Protein AF-A0A8H5NS42-F1 (afdb_monomer_lite)

Secondary structure (DSSP, 8-state):
-HHHHHHHHHHTS----HHHHHHHHTTS---S--SSHHHHHHHHHHHHH-HHHHHHHHHHHHHHHHH---HHHHHHHHHHHHHHT-HHHHHHTTPPP-HHHHHHHHHHS-GGGHHHHHH--

InterPro domains:
  IPR059552 YKP1, C-terminal domain [PF28449] (58-108)

Radius of gyration: 15.99 Å; chains: 1; bounding box: 32×29×51 Å

Structure (mmCIF, N/CA/C/O backbone):
data_AF-A0A8H5NS42-F1
#
_entry.id   AF-A0A8H5NS42-F1
#
loop_
_atom_site.group_PDB
_atom_site.id
_atom_site.type_symbol
_atom_site.label_atom_id
_atom_site.label_alt_id
_atom_site.label_comp_id
_atom_site.label_asym_id
_atom_site.label_entity_id
_atom_site.label_seq_id
_atom_site.pdbx_PDB_ins_code
_atom_site.Cartn_x
_atom_site.Cartn_y
_atom_site.Cartn_z
_atom_site.occupancy
_atom_site.B_iso_or_equiv
_atom_site.auth_seq_id
_atom_site.auth_comp_id
_atom_site.auth_asym_id
_atom_site.auth_atom_id
_atom_site.pdbx_PDB_model_num
ATOM 1 N N . MET A 1 1 ? -17.323 15.911 32.841 1.00 69.88 1 MET A N 1
ATOM 2 C CA . MET A 1 1 ? -17.708 15.737 31.426 1.00 69.88 1 MET A CA 1
ATOM 3 C C . MET A 1 1 ? -16.470 15.783 30.533 1.00 69.88 1 MET A C 1
ATOM 5 O O . MET A 1 1 ? -16.062 14.722 30.092 1.00 69.88 1 MET A O 1
ATOM 9 N N . LEU A 1 2 ? -15.750 16.912 30.467 1.00 83.69 2 LEU A N 1
ATOM 10 C CA . LEU A 1 2 ? -14.504 17.070 29.686 1.00 83.69 2 LEU A CA 1
ATOM 11 C C . LEU A 1 2 ? -13.415 16.004 29.927 1.00 83.69 2 LEU A C 1
ATOM 13 O O . LEU A 1 2 ? -12.835 15.492 28.982 1.00 83.69 2 LEU A O 1
ATOM 17 N N . VAL A 1 3 ? -13.138 15.618 31.179 1.00 87.50 3 VAL A N 1
ATOM 18 C CA . VAL A 1 3 ? -12.113 14.589 31.473 1.00 87.50 3 VAL A CA 1
ATOM 19 C C . VAL A 1 3 ? -12.500 13.213 30.919 1.00 87.50 3 VAL A C 1
ATOM 21 O O . VAL A 1 3 ? -11.627 12.451 30.516 1.00 87.50 3 VAL A O 1
ATOM 24 N N . GLN A 1 4 ? -13.794 12.887 30.896 1.00 83.75 4 GLN A N 1
ATOM 25 C CA . GLN A 1 4 ? -14.265 11.603 30.381 1.00 83.75 4 GLN A CA 1
ATOM 26 C C . GLN A 1 4 ? -14.224 11.587 28.852 1.00 83.75 4 GLN A C 1
ATOM 28 O O . GLN A 1 4 ? -13.732 10.625 28.276 1.00 83.75 4 GLN A O 1
ATOM 33 N N . GLU A 1 5 ? -14.638 12.682 28.212 1.00 87.19 5 GLU A N 1
ATOM 34 C CA . GLU A 1 5 ? -14.521 12.868 26.761 1.00 87.19 5 GLU A CA 1
ATOM 35 C C . GLU A 1 5 ? -13.059 12.805 26.302 1.00 87.19 5 GLU A C 1
ATOM 37 O O . GLU A 1 5 ? -12.749 12.109 25.340 1.00 87.19 5 GLU A O 1
ATOM 42 N N . LEU A 1 6 ? -12.138 13.442 27.034 1.00 84.75 6 LEU A N 1
ATOM 43 C CA . LEU A 1 6 ? -10.701 13.372 26.752 1.00 84.75 6 LEU A CA 1
ATOM 44 C C . LEU A 1 6 ? -10.131 11.957 26.917 1.00 84.75 6 LEU A C 1
ATOM 46 O O . LEU A 1 6 ? -9.258 11.563 26.146 1.00 84.75 6 LEU A O 1
ATOM 50 N N . LYS A 1 7 ? -10.612 11.176 27.893 1.00 82.38 7 LYS A N 1
ATOM 51 C CA . LYS A 1 7 ? -10.207 9.769 28.047 1.00 82.38 7 LYS A CA 1
ATOM 52 C C . LYS A 1 7 ? -10.701 8.914 26.888 1.00 82.38 7 LYS A C 1
ATOM 54 O O . LYS A 1 7 ? -9.902 8.164 26.342 1.00 82.38 7 LYS A O 1
ATOM 59 N N . THR A 1 8 ? -11.957 9.084 26.481 1.00 83.19 8 THR A N 1
ATOM 60 C CA . THR A 1 8 ? -12.534 8.382 25.328 1.00 83.19 8 THR A CA 1
ATOM 61 C C . THR A 1 8 ? -11.823 8.757 24.027 1.00 83.19 8 THR A C 1
ATOM 63 O O . THR A 1 8 ? -11.495 7.876 23.242 1.00 83.19 8 THR A O 1
ATOM 66 N N . LEU A 1 9 ? -11.502 10.039 23.825 1.00 80.62 9 LEU A N 1
ATOM 67 C CA . LEU A 1 9 ? -10.696 10.498 22.688 1.00 80.62 9 LEU A CA 1
ATOM 68 C C . LEU A 1 9 ? -9.302 9.869 22.690 1.00 80.62 9 LEU A C 1
ATOM 70 O O . LEU A 1 9 ? -8.872 9.353 21.668 1.00 80.62 9 LEU A O 1
ATOM 74 N N . ARG A 1 10 ? -8.616 9.871 23.838 1.00 78.69 10 ARG A N 1
ATOM 75 C CA . ARG A 1 10 ? -7.295 9.246 23.995 1.00 78.69 10 ARG A CA 1
ATOM 76 C C . ARG A 1 10 ? -7.335 7.741 23.730 1.00 78.69 10 ARG A C 1
ATOM 78 O O . ARG A 1 10 ? -6.426 7.224 23.101 1.00 78.69 10 ARG A O 1
ATOM 85 N N . GLU A 1 11 ? -8.353 7.048 24.225 1.00 75.00 11 GLU A N 1
ATOM 86 C CA . GLU A 1 11 ? -8.535 5.604 24.021 1.00 75.00 11 GLU A CA 1
ATOM 87 C C . GLU A 1 11 ? -8.896 5.263 22.568 1.00 75.00 11 GLU A C 1
ATOM 89 O O . GLU A 1 11 ? -8.600 4.164 22.113 1.00 75.00 11 GLU A O 1
ATOM 94 N N . GLY A 1 12 ? -9.467 6.215 21.823 1.00 69.00 12 GLY A N 1
ATOM 95 C CA . GLY A 1 12 ? -9.688 6.111 20.381 1.00 69.00 12 GLY A CA 1
ATOM 96 C C . GLY A 1 12 ? -8.456 6.408 19.515 1.00 69.00 12 GLY A C 1
ATOM 97 O O . GLY A 1 12 ? -8.511 6.188 18.306 1.00 69.00 12 GLY A O 1
ATOM 98 N N . ILE A 1 13 ? -7.348 6.896 20.088 1.00 75.38 13 ILE A N 1
ATOM 99 C CA . ILE A 1 13 ? -6.079 7.037 19.361 1.00 75.38 13 ILE A CA 1
ATOM 100 C C . ILE A 1 13 ? -5.437 5.654 19.305 1.00 75.38 13 ILE A C 1
ATOM 102 O O . ILE A 1 13 ? -4.933 5.161 20.315 1.00 75.38 13 ILE A O 1
ATOM 106 N N . LEU A 1 14 ? -5.437 5.033 18.122 1.00 70.50 14 LEU A N 1
ATOM 107 C CA . LEU A 1 14 ? -4.718 3.778 17.931 1.00 70.50 14 LEU A CA 1
ATOM 108 C C . LEU A 1 14 ? -3.221 3.995 18.225 1.00 70.50 14 LEU A C 1
ATOM 110 O O . LEU A 1 14 ? -2.614 4.904 17.645 1.00 70.50 14 LEU A O 1
ATOM 114 N N . PRO A 1 15 ? -2.615 3.196 19.123 1.00 75.81 15 PRO A N 1
ATOM 115 C CA . PRO A 1 15 ? -1.201 3.315 19.425 1.00 75.81 15 PRO A CA 1
ATOM 116 C C . PRO A 1 15 ? -0.370 2.961 18.192 1.00 75.81 15 PRO A C 1
ATOM 118 O O . PRO A 1 15 ? -0.654 2.010 17.468 1.00 75.81 15 PRO A O 1
ATOM 121 N N . LEU A 1 16 ? 0.685 3.738 17.960 1.00 82.25 16 LEU A N 1
ATOM 122 C CA . LEU A 1 16 ? 1.663 3.441 16.927 1.00 82.25 16 LEU A CA 1
ATOM 123 C C . LEU A 1 16 ? 2.708 2.475 17.494 1.00 82.25 16 LEU A C 1
ATOM 125 O O . LEU A 1 16 ? 3.561 2.875 18.288 1.00 82.25 16 LEU A O 1
ATOM 129 N N . GLU A 1 17 ? 2.648 1.213 17.085 1.00 87.44 17 GLU A N 1
ATOM 130 C CA . GLU A 1 17 ? 3.620 0.203 17.504 1.00 87.44 17 GLU A CA 1
ATOM 131 C C . GLU A 1 17 ? 4.885 0.238 16.644 1.00 87.44 17 GLU A C 1
ATOM 133 O O . GLU A 1 17 ? 4.825 0.362 15.424 1.00 87.44 17 GLU A O 1
ATOM 138 N N . LEU A 1 18 ? 6.054 0.114 17.276 1.00 90.25 18 LEU A N 1
ATOM 139 C CA . LEU A 1 18 ? 7.341 0.279 16.594 1.00 90.25 18 LEU A CA 1
ATOM 140 C C . LEU A 1 18 ? 7.778 -0.959 15.799 1.00 90.25 18 LEU A C 1
ATOM 142 O O . LEU A 1 18 ? 8.454 -0.821 14.781 1.00 90.25 18 LEU A O 1
ATOM 146 N N . GLU A 1 19 ? 7.417 -2.159 16.248 1.00 91.81 19 GLU A N 1
ATOM 147 C CA . GLU A 1 19 ? 7.840 -3.401 15.591 1.00 91.81 19 GLU A CA 1
ATOM 148 C C . GLU A 1 19 ? 7.215 -3.580 14.199 1.00 91.81 19 GLU A C 1
ATOM 150 O O . GLU A 1 19 ? 7.978 -3.809 13.257 1.00 91.81 19 GLU A O 1
ATOM 155 N N . PRO A 1 20 ? 5.900 -3.358 13.992 1.00 90.31 20 PRO A N 1
ATOM 156 C CA . PRO A 1 20 ? 5.319 -3.382 12.649 1.00 90.31 20 PRO A CA 1
ATOM 157 C C . PRO A 1 20 ? 5.972 -2.373 11.697 1.00 90.31 20 PRO A C 1
ATOM 159 O O . PRO A 1 20 ? 6.204 -2.677 10.529 1.00 90.31 20 PRO A O 1
ATOM 162 N N . LEU A 1 21 ? 6.335 -1.184 12.198 1.00 93.25 21 LEU A N 1
ATOM 163 C CA . LEU A 1 21 ? 7.044 -0.176 11.404 1.00 93.25 21 LEU A CA 1
ATOM 164 C C . LEU A 1 21 ? 8.428 -0.666 10.975 1.00 93.25 21 LEU A C 1
ATOM 166 O O . LEU A 1 21 ? 8.802 -0.514 9.814 1.00 93.25 21 LEU A O 1
ATOM 170 N N . ARG A 1 22 ? 9.192 -1.251 11.904 1.00 95.69 22 ARG A N 1
ATOM 171 C CA . ARG A 1 22 ? 10.533 -1.783 11.626 1.00 95.69 22 ARG A CA 1
ATOM 172 C C . ARG A 1 22 ? 10.489 -2.912 10.609 1.00 95.69 22 ARG A C 1
ATOM 174 O O . ARG A 1 22 ? 11.307 -2.901 9.694 1.00 95.69 22 ARG A O 1
ATOM 181 N N . ALA A 1 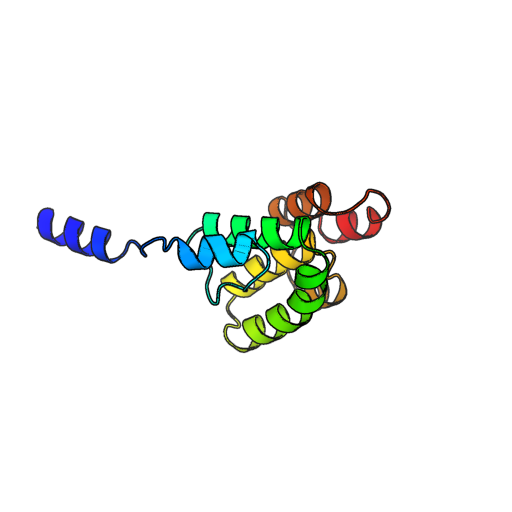23 ? 9.546 -3.837 10.764 1.00 94.69 23 ALA A N 1
ATOM 182 C CA . ALA A 1 23 ? 9.369 -4.947 9.838 1.00 94.69 23 ALA A CA 1
ATOM 183 C C . ALA A 1 23 ? 9.008 -4.442 8.433 1.00 94.69 23 ALA A C 1
ATOM 185 O O . ALA A 1 23 ? 9.634 -4.849 7.460 1.00 94.69 23 ALA A O 1
ATOM 186 N N . ALA A 1 24 ? 8.081 -3.486 8.325 1.00 95.12 24 ALA A N 1
ATOM 187 C CA . ALA A 1 24 ? 7.699 -2.909 7.039 1.00 95.12 24 ALA A CA 1
ATOM 188 C C . ALA A 1 24 ? 8.860 -2.162 6.356 1.00 95.12 24 ALA A C 1
ATOM 190 O O . ALA A 1 24 ? 9.119 -2.395 5.179 1.00 95.12 24 ALA A O 1
ATOM 191 N N . VAL A 1 25 ? 9.606 -1.318 7.088 1.00 96.38 25 VAL A N 1
ATOM 192 C CA . VAL A 1 25 ? 10.762 -0.580 6.527 1.00 96.38 25 VAL A CA 1
ATOM 193 C C . VAL A 1 25 ? 11.844 -1.523 6.009 1.00 96.38 25 VAL A C 1
ATOM 195 O O . VAL A 1 25 ? 12.477 -1.211 5.008 1.00 96.38 25 VAL A O 1
ATOM 198 N N . ARG A 1 26 ? 12.071 -2.649 6.692 1.00 96.25 26 ARG A N 1
ATOM 199 C CA . ARG A 1 26 ? 13.078 -3.647 6.303 1.00 96.25 26 ARG A CA 1
ATOM 200 C C . ARG A 1 26 ? 12.618 -4.585 5.187 1.00 96.25 26 ARG A C 1
ATOM 202 O O . ARG A 1 26 ? 13.421 -5.389 4.730 1.00 96.25 26 ARG A O 1
ATOM 209 N N . GLY A 1 27 ? 11.351 -4.501 4.776 1.00 94.81 27 GLY A N 1
ATOM 210 C CA . GLY A 1 27 ? 10.760 -5.461 3.849 1.00 94.81 27 GLY A CA 1
ATOM 211 C C . GLY A 1 27 ? 10.622 -6.866 4.446 1.00 94.81 27 GLY A C 1
ATOM 212 O O . GLY A 1 27 ? 10.718 -7.849 3.722 1.00 94.81 27 GLY A O 1
ATOM 213 N N . ASP A 1 28 ? 10.422 -6.979 5.761 1.00 94.69 28 ASP A N 1
ATOM 214 C CA . ASP A 1 28 ? 10.262 -8.269 6.445 1.00 94.69 28 ASP A CA 1
ATOM 215 C C . ASP A 1 28 ? 8.784 -8.697 6.534 1.00 94.69 28 ASP A C 1
ATOM 217 O O . ASP A 1 28 ? 8.483 -9.887 6.615 1.00 94.69 28 ASP A O 1
ATOM 221 N N . ALA A 1 29 ? 7.846 -7.740 6.565 1.00 92.06 29 ALA A N 1
ATOM 222 C CA . ALA A 1 29 ? 6.417 -8.024 6.710 1.00 92.06 29 ALA A CA 1
ATOM 223 C C . ALA A 1 29 ? 5.516 -6.900 6.176 1.00 92.06 29 ALA A C 1
ATOM 225 O O . ALA A 1 29 ? 5.893 -5.728 6.137 1.00 92.06 29 ALA A O 1
ATOM 226 N N . VAL A 1 30 ? 4.280 -7.269 5.834 1.00 90.75 30 VAL A N 1
ATOM 227 C CA . VAL A 1 30 ? 3.215 -6.344 5.426 1.00 90.75 30 VAL A CA 1
ATOM 228 C C . VAL A 1 30 ? 2.304 -6.074 6.619 1.00 90.75 30 VAL A C 1
ATOM 230 O O . VAL A 1 30 ? 1.831 -7.032 7.229 1.00 90.75 30 VAL A O 1
ATOM 233 N N . PRO A 1 31 ? 2.021 -4.808 6.956 1.00 88.94 31 PRO A N 1
ATOM 234 C CA . PRO A 1 31 ? 1.010 -4.491 7.959 1.00 88.94 31 PRO A CA 1
ATOM 235 C C . PRO A 1 31 ? -0.375 -5.011 7.539 1.00 88.94 31 PRO A C 1
ATOM 237 O O . PRO A 1 31 ? -0.796 -4.792 6.404 1.00 88.94 31 PRO A O 1
ATOM 240 N N . GLU A 1 32 ? -1.099 -5.659 8.456 1.00 86.00 32 GLU A N 1
ATOM 241 C CA . GLU A 1 32 ? -2.485 -6.111 8.220 1.00 86.00 32 GLU A CA 1
ATOM 242 C C . GLU A 1 32 ? -3.458 -4.926 8.082 1.00 86.00 32 GLU A C 1
ATOM 244 O O . GLU A 1 32 ? -4.455 -4.990 7.364 1.00 86.00 32 GLU A O 1
ATOM 249 N N . GLU A 1 33 ? -3.132 -3.807 8.729 1.00 84.56 33 GLU A N 1
ATOM 250 C CA . GLU A 1 33 ? -3.900 -2.569 8.696 1.00 84.56 33 GLU A CA 1
ATOM 251 C C . GLU A 1 33 ? -2.989 -1.347 8.522 1.00 84.56 33 GLU A C 1
ATOM 253 O O . GLU A 1 33 ? -1.781 -1.381 8.768 1.00 84.56 33 GLU A O 1
ATOM 258 N N . PHE A 1 34 ? -3.597 -0.216 8.156 1.00 86.75 34 PHE A N 1
ATOM 259 C CA . PHE A 1 34 ? -2.912 1.067 7.982 1.00 86.75 34 PHE A CA 1
ATOM 260 C C . PHE A 1 34 ? -3.522 2.150 8.882 1.00 86.75 34 PHE A C 1
ATOM 262 O O . PHE A 1 34 ? -4.123 3.101 8.375 1.00 86.75 34 PHE A O 1
ATOM 269 N N . PRO A 1 35 ? -3.379 2.036 10.217 1.00 84.31 35 PRO A N 1
ATOM 270 C CA . PRO A 1 35 ? -4.022 2.951 11.161 1.00 84.31 35 PRO A CA 1
ATOM 271 C C . PRO A 1 35 ? -3.422 4.363 11.129 1.00 84.31 35 PRO A C 1
ATOM 273 O O . PRO A 1 35 ? -4.069 5.329 11.525 1.00 84.31 35 PRO A O 1
ATOM 276 N N . HIS A 1 36 ? -2.183 4.496 10.648 1.00 86.00 36 HIS A N 1
ATOM 277 C CA . HIS A 1 36 ? -1.482 5.767 10.530 1.00 86.00 36 HIS A CA 1
ATOM 278 C C . HIS A 1 36 ? -0.721 5.836 9.203 1.00 86.00 36 HIS A C 1
ATOM 280 O O . HIS A 1 36 ? -0.133 4.850 8.760 1.00 86.00 36 HIS A O 1
ATOM 286 N N . GLU A 1 37 ? -0.655 7.021 8.591 1.00 89.69 37 GLU A N 1
ATOM 287 C CA . GLU A 1 37 ? 0.055 7.233 7.318 1.00 89.69 37 GLU A CA 1
ATOM 288 C C . GLU A 1 37 ? 1.545 6.859 7.400 1.00 89.69 37 GLU A C 1
ATOM 290 O O . GLU A 1 37 ? 2.146 6.446 6.416 1.00 89.69 37 GLU A O 1
ATOM 295 N N . LEU A 1 38 ? 2.140 6.940 8.593 1.00 91.62 38 LEU A N 1
ATOM 296 C CA . LEU A 1 38 ? 3.521 6.507 8.824 1.00 91.62 38 LEU A CA 1
ATOM 297 C C . LEU A 1 38 ? 3.717 5.003 8.579 1.00 91.62 38 LEU A C 1
ATOM 299 O O . LEU A 1 38 ? 4.713 4.630 7.973 1.00 91.62 38 LEU A O 1
ATOM 303 N N . VAL A 1 39 ? 2.762 4.159 8.989 1.00 92.50 39 VAL A N 1
ATOM 304 C CA . VAL A 1 39 ? 2.806 2.704 8.737 1.00 92.50 39 VAL A CA 1
ATOM 305 C C . VAL A 1 39 ? 2.854 2.438 7.237 1.00 92.50 39 VAL A C 1
ATOM 307 O O . VAL A 1 39 ? 3.649 1.637 6.753 1.00 92.50 39 VAL A O 1
ATOM 310 N N . TYR A 1 40 ? 2.042 3.183 6.494 1.00 93.81 40 TYR A N 1
ATOM 311 C CA . TYR A 1 40 ? 1.997 3.101 5.047 1.00 93.81 40 TYR A CA 1
ATOM 312 C C . TYR A 1 40 ? 3.317 3.552 4.399 1.00 93.81 40 TYR A C 1
ATOM 314 O O . TYR A 1 40 ? 3.870 2.849 3.560 1.00 93.81 40 TYR A O 1
ATOM 322 N N . LYS A 1 41 ? 3.887 4.679 4.840 1.00 94.25 41 LYS A N 1
ATOM 323 C CA . LYS A 1 41 ? 5.196 5.147 4.350 1.00 94.25 41 LYS A CA 1
ATOM 324 C C . LYS A 1 41 ? 6.330 4.163 4.650 1.00 94.25 41 LYS A C 1
ATOM 326 O O . LYS A 1 41 ? 7.241 4.032 3.840 1.00 94.25 41 LYS A O 1
ATOM 331 N N . CYS A 1 42 ? 6.269 3.456 5.777 1.00 95.81 42 CYS A N 1
ATOM 332 C CA . CYS A 1 42 ? 7.202 2.377 6.091 1.00 95.81 42 CYS A CA 1
ATOM 333 C C . CYS A 1 42 ? 7.091 1.217 5.092 1.00 95.81 42 CYS A C 1
ATOM 335 O O . CYS A 1 42 ? 8.121 0.750 4.614 1.00 95.81 42 CYS A O 1
ATOM 337 N N . LEU A 1 43 ? 5.869 0.808 4.727 1.00 95.69 43 LEU A N 1
ATOM 338 C CA . LEU A 1 43 ? 5.645 -0.199 3.684 1.00 95.69 43 LEU A CA 1
ATOM 339 C C . LEU A 1 43 ? 6.232 0.248 2.340 1.00 95.69 43 LEU A C 1
ATOM 341 O O . LEU A 1 43 ? 6.960 -0.513 1.712 1.00 95.69 43 LEU A O 1
ATOM 345 N N . ILE A 1 44 ? 5.957 1.486 1.918 1.00 95.56 44 ILE A N 1
ATOM 346 C CA . ILE A 1 44 ? 6.510 2.043 0.677 1.00 95.56 44 ILE A CA 1
ATOM 347 C C . ILE A 1 44 ? 8.040 2.041 0.697 1.00 95.56 44 ILE A C 1
ATOM 349 O O . ILE A 1 44 ? 8.660 1.658 -0.290 1.00 95.56 44 ILE A O 1
ATOM 353 N N . ALA A 1 45 ? 8.664 2.450 1.804 1.00 95.06 45 ALA A N 1
ATOM 354 C CA . ALA A 1 45 ? 10.117 2.400 1.927 1.00 95.06 45 ALA A CA 1
ATOM 355 C C . ALA A 1 45 ? 10.643 0.964 1.759 1.00 95.06 45 ALA A C 1
ATOM 357 O O . ALA A 1 45 ? 11.608 0.757 1.027 1.00 95.06 45 ALA A O 1
ATOM 358 N N . GLY A 1 46 ? 9.963 -0.018 2.360 1.00 95.81 46 GLY A N 1
ATOM 359 C CA . GLY A 1 46 ? 10.234 -1.439 2.145 1.00 95.81 46 GLY A CA 1
ATOM 360 C C . GLY A 1 46 ? 10.203 -1.822 0.663 1.00 95.81 46 GLY A C 1
ATOM 361 O O . GLY A 1 46 ? 11.163 -2.394 0.158 1.00 95.81 46 GLY A O 1
ATOM 362 N N . ILE A 1 47 ? 9.141 -1.436 -0.055 1.00 94.69 47 ILE A N 1
ATOM 363 C CA . ILE A 1 47 ? 8.994 -1.678 -1.504 1.00 94.69 47 ILE A CA 1
ATOM 364 C C . ILE A 1 47 ? 10.164 -1.082 -2.293 1.00 94.69 47 ILE A C 1
ATOM 366 O O . ILE A 1 47 ? 10.721 -1.750 -3.156 1.00 94.69 47 ILE A O 1
ATOM 370 N N . ARG A 1 48 ? 10.542 0.167 -1.996 1.00 91.62 48 ARG A N 1
ATOM 371 C CA . ARG A 1 48 ? 11.554 0.909 -2.763 1.00 91.62 48 ARG A CA 1
ATOM 372 C C . ARG A 1 48 ? 12.976 0.379 -2.585 1.00 91.62 48 ARG A C 1
ATOM 374 O O . ARG A 1 48 ? 13.795 0.556 -3.480 1.00 91.62 48 ARG A O 1
ATOM 381 N N . TYR A 1 49 ? 13.296 -0.192 -1.424 1.00 93.12 49 TYR A N 1
ATOM 382 C CA . TYR A 1 49 ? 14.678 -0.540 -1.067 1.00 93.12 49 TYR A CA 1
ATOM 383 C C . TYR A 1 49 ? 14.938 -2.045 -0.923 1.00 93.12 49 TYR A C 1
ATOM 385 O O . TYR A 1 49 ? 16.086 -2.436 -0.705 1.00 93.12 49 TYR A O 1
ATOM 393 N N . HIS A 1 50 ? 13.911 -2.890 -1.054 1.00 94.06 50 HIS A N 1
ATOM 394 C CA . HIS A 1 50 ? 14.022 -4.337 -0.878 1.00 94.06 50 HIS A CA 1
ATOM 395 C C . HIS A 1 50 ? 13.325 -5.097 -2.023 1.00 94.06 50 HIS A C 1
ATOM 397 O O . HIS A 1 50 ? 12.188 -5.543 -1.888 1.00 94.06 50 HIS A O 1
ATOM 403 N N . ASP A 1 51 ? 14.023 -5.299 -3.147 1.00 88.56 51 ASP A N 1
ATOM 404 C CA . ASP A 1 51 ? 13.458 -5.896 -4.376 1.00 88.56 51 ASP A CA 1
ATOM 405 C C . ASP A 1 51 ? 12.784 -7.261 -4.158 1.00 88.56 51 ASP A C 1
ATOM 407 O O . ASP A 1 51 ? 11.701 -7.517 -4.681 1.00 88.56 51 ASP A O 1
ATOM 411 N N . GLY A 1 52 ? 13.399 -8.144 -3.361 1.00 89.75 52 GLY A N 1
ATOM 412 C CA . GLY A 1 52 ? 12.827 -9.461 -3.051 1.00 89.75 52 GLY A CA 1
ATOM 413 C C . GLY A 1 52 ? 11.481 -9.354 -2.330 1.00 89.75 52 GLY A C 1
ATOM 414 O O . GLY A 1 52 ? 10.526 -10.036 -2.693 1.00 89.75 52 GLY A O 1
ATOM 415 N N . PHE A 1 53 ? 11.385 -8.423 -1.379 1.00 91.81 53 PHE A N 1
ATOM 416 C CA . PHE A 1 53 ? 10.137 -8.115 -0.691 1.00 91.81 53 PHE A CA 1
ATOM 417 C C . PHE A 1 53 ? 9.090 -7.552 -1.656 1.00 91.81 53 PHE A C 1
ATOM 419 O O . PHE A 1 53 ? 7.950 -8.008 -1.641 1.00 91.81 53 PHE A O 1
ATOM 426 N N . ALA A 1 54 ? 9.461 -6.613 -2.533 1.00 91.00 54 ALA A N 1
ATOM 427 C CA . ALA A 1 54 ? 8.540 -6.037 -3.514 1.00 91.00 54 ALA A CA 1
ATOM 428 C C . ALA A 1 54 ? 7.938 -7.105 -4.453 1.00 91.00 54 ALA A C 1
ATOM 430 O O . ALA A 1 54 ? 6.730 -7.124 -4.695 1.00 91.00 54 ALA A O 1
ATOM 431 N N . ILE A 1 55 ? 8.750 -8.053 -4.930 1.00 88.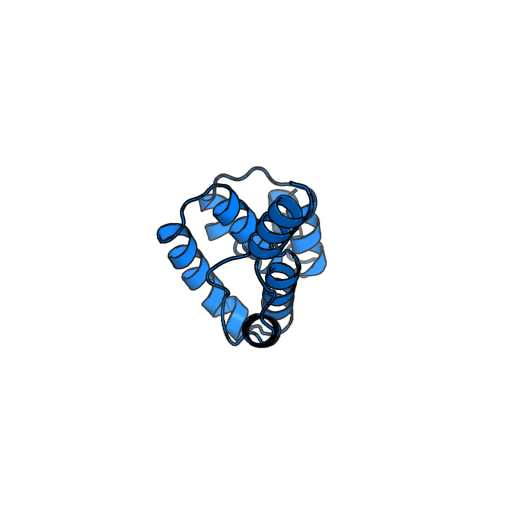44 55 ILE A N 1
ATOM 432 C CA . ILE A 1 55 ? 8.280 -9.136 -5.809 1.00 88.44 55 ILE A CA 1
ATOM 433 C C . ILE A 1 55 ? 7.209 -9.994 -5.116 1.00 88.44 55 ILE A C 1
ATOM 435 O O . ILE A 1 55 ? 6.160 -10.269 -5.704 1.00 88.44 55 ILE A O 1
ATOM 439 N N . GLU A 1 56 ? 7.450 -10.400 -3.869 1.00 90.75 56 GLU A N 1
ATOM 440 C CA . GLU A 1 56 ? 6.519 -11.232 -3.091 1.00 90.75 56 GLU A CA 1
ATOM 441 C C . GLU A 1 56 ? 5.282 -10.451 -2.614 1.00 90.75 56 GLU A C 1
ATOM 443 O O . GLU A 1 56 ? 4.187 -11.007 -2.445 1.00 90.75 56 GLU A O 1
ATOM 448 N N . LEU A 1 57 ? 5.427 -9.136 -2.432 1.00 92.56 57 LEU A N 1
ATOM 449 C CA . LEU A 1 57 ? 4.387 -8.278 -1.885 1.00 92.56 57 LEU A CA 1
ATOM 450 C C . LEU A 1 57 ? 3.128 -8.246 -2.754 1.00 92.56 57 LEU A C 1
ATOM 452 O O . LEU A 1 57 ? 2.022 -8.226 -2.212 1.00 92.56 57 LEU A O 1
ATOM 456 N N . ARG A 1 58 ? 3.263 -8.262 -4.085 1.00 91.88 58 ARG A N 1
ATOM 457 C CA . ARG A 1 58 ? 2.125 -8.160 -5.017 1.00 91.88 58 ARG A CA 1
ATOM 458 C C . ARG A 1 58 ? 1.011 -9.160 -4.690 1.00 91.88 58 ARG A C 1
ATOM 460 O O . ARG A 1 58 ? -0.164 -8.792 -4.630 1.00 91.88 58 ARG A O 1
ATOM 467 N N . ASP A 1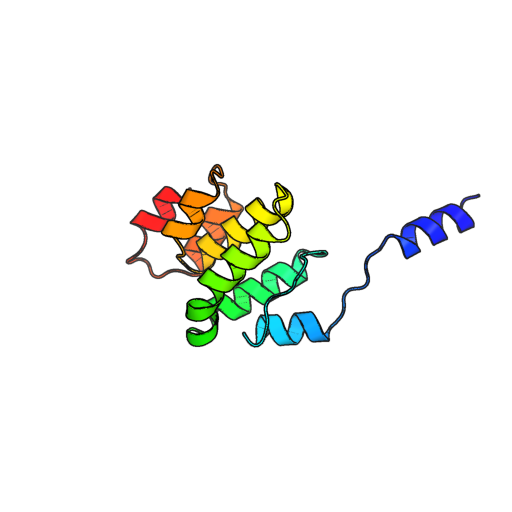 59 ? 1.367 -10.421 -4.463 1.00 93.00 59 ASP A N 1
ATOM 468 C CA . ASP A 1 59 ? 0.379 -11.470 -4.198 1.00 93.00 59 ASP A CA 1
ATOM 469 C C . ASP A 1 59 ? -0.150 -11.404 -2.758 1.00 93.00 59 ASP A C 1
ATOM 471 O O . ASP A 1 59 ? -1.331 -11.678 -2.521 1.00 93.00 59 ASP A O 1
ATOM 475 N N . THR A 1 60 ? 0.667 -10.924 -1.818 1.00 94.31 60 THR A N 1
ATOM 476 C CA . THR A 1 60 ? 0.231 -10.611 -0.448 1.00 94.31 60 THR A CA 1
ATOM 477 C C . THR A 1 60 ? -0.825 -9.500 -0.434 1.00 94.31 60 THR A C 1
ATOM 479 O O . THR A 1 60 ? -1.846 -9.629 0.241 1.00 94.31 60 THR A O 1
ATOM 482 N N . LEU A 1 61 ? -0.666 -8.444 -1.240 1.00 94.19 61 LEU A N 1
ATOM 483 C 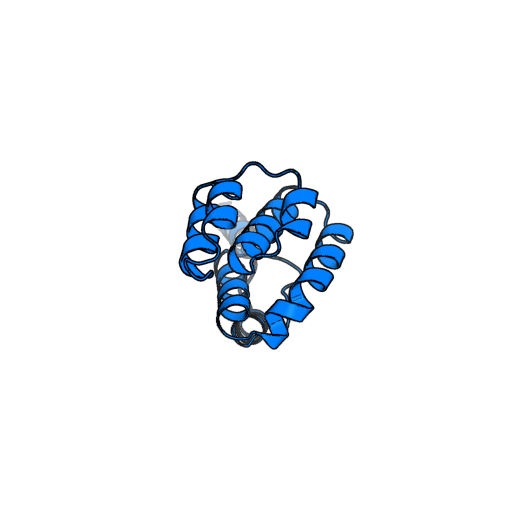CA . LEU A 1 61 ? -1.656 -7.364 -1.341 1.00 94.19 61 LEU A CA 1
ATOM 484 C C . LEU A 1 61 ? -2.995 -7.856 -1.909 1.00 94.19 61 LEU A C 1
ATOM 486 O O . LEU A 1 61 ? -4.052 -7.455 -1.419 1.00 94.19 61 LEU A O 1
ATOM 490 N N . ARG A 1 62 ? -2.980 -8.780 -2.880 1.00 94.56 62 ARG A N 1
ATOM 491 C CA . ARG A 1 62 ? -4.211 -9.437 -3.363 1.00 94.56 62 ARG A CA 1
ATOM 492 C C . ARG A 1 62 ? -4.928 -10.196 -2.250 1.00 94.56 62 ARG A C 1
ATOM 494 O O . ARG A 1 62 ? -6.156 -10.158 -2.176 1.00 94.56 62 ARG A O 1
ATOM 501 N N . GLN A 1 63 ? -4.187 -10.910 -1.403 1.00 94.06 63 GLN A N 1
ATOM 502 C CA . GLN A 1 63 ? -4.766 -11.628 -0.264 1.00 94.06 63 GLN A CA 1
ATOM 503 C C . GLN A 1 63 ? -5.342 -10.655 0.768 1.00 94.06 63 GLN A C 1
ATOM 505 O O . GLN A 1 63 ? -6.475 -10.842 1.215 1.00 94.06 63 GLN A O 1
ATOM 510 N N . LEU A 1 64 ? -4.615 -9.580 1.069 1.00 92.69 64 LEU A N 1
ATOM 511 C CA . LEU A 1 64 ? -5.052 -8.557 2.014 1.00 92.69 64 LEU A CA 1
ATOM 512 C C . LEU A 1 64 ? -6.333 -7.855 1.544 1.00 92.69 64 LEU A C 1
ATOM 514 O O . LEU A 1 64 ? -7.259 -7.661 2.329 1.00 92.69 64 LEU A O 1
ATOM 518 N N . LEU A 1 65 ? -6.437 -7.555 0.246 1.00 93.56 65 LEU A N 1
ATOM 519 C CA . LEU A 1 65 ? -7.651 -6.988 -0.340 1.00 93.56 65 LEU A CA 1
ATOM 520 C C . LEU A 1 65 ? -8.857 -7.927 -0.213 1.00 93.56 65 LEU A C 1
ATOM 522 O O . LEU A 1 65 ? -9.970 -7.471 0.046 1.00 93.56 65 LEU A O 1
ATOM 526 N N . LYS A 1 66 ? -8.647 -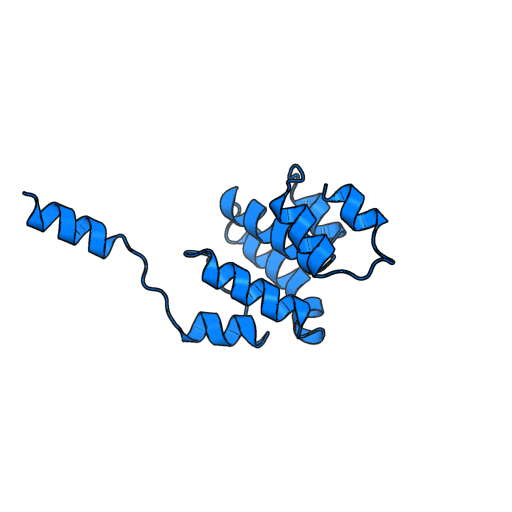9.238 -0.390 1.00 94.56 66 LYS A N 1
ATOM 527 C CA . LYS A 1 66 ? -9.705 -10.246 -0.214 1.00 94.56 66 LYS A CA 1
ATOM 528 C C . LYS A 1 66 ? -10.169 -10.326 1.238 1.00 94.56 66 LYS A C 1
ATOM 530 O O . LYS A 1 66 ? -11.366 -10.472 1.470 1.00 94.56 66 LYS A O 1
ATOM 535 N N . ALA A 1 67 ? -9.244 -10.224 2.193 1.00 94.50 67 ALA A N 1
ATOM 536 C CA . ALA A 1 67 ? -9.561 -10.222 3.619 1.00 94.50 67 ALA A CA 1
ATOM 537 C C . ALA A 1 67 ? -10.283 -8.932 4.053 1.00 94.50 67 ALA A C 1
ATOM 539 O O . ALA A 1 67 ? -11.219 -8.988 4.850 1.00 94.50 67 ALA A O 1
ATOM 540 N N . HIS A 1 68 ? -9.903 -7.783 3.482 1.00 92.94 68 HIS A N 1
ATOM 541 C CA . HIS A 1 68 ? -10.418 -6.467 3.862 1.00 92.94 68 HIS A CA 1
ATOM 542 C C . HIS A 1 68 ? -10.834 -5.629 2.633 1.00 92.94 68 HIS A C 1
ATOM 544 O O . HIS A 1 68 ? -10.151 -4.669 2.274 1.00 92.94 68 HIS A O 1
ATOM 550 N N . PRO A 1 69 ? -11.987 -5.913 1.992 1.00 93.69 69 PRO A N 1
ATOM 551 C CA . PRO A 1 69 ? -12.376 -5.324 0.700 1.00 93.69 69 PRO A CA 1
ATOM 552 C C . PRO A 1 69 ? -12.951 -3.893 0.789 1.00 93.69 69 PRO A C 1
ATOM 554 O O . PRO A 1 69 ? -13.796 -3.489 -0.023 1.00 93.69 69 PRO A O 1
ATOM 557 N N . THR A 1 70 ? -12.520 -3.110 1.780 1.00 94.00 70 THR A N 1
ATOM 558 C CA . THR A 1 70 ? -12.999 -1.739 2.003 1.00 94.00 70 THR A CA 1
ATOM 559 C C . THR A 1 70 ? -12.422 -0.773 0.966 1.00 94.00 70 THR A C 1
ATOM 561 O O . THR A 1 70 ? -11.354 -1.008 0.399 1.00 94.00 70 THR A O 1
ATOM 564 N N . LEU A 1 71 ? -13.112 0.346 0.717 1.00 92.94 71 LEU A N 1
ATOM 565 C CA . LEU A 1 71 ? -12.607 1.391 -0.184 1.00 92.94 71 LEU A CA 1
ATOM 566 C C . LEU A 1 71 ? -11.278 1.977 0.320 1.00 92.94 71 LEU A C 1
ATOM 568 O O . LEU A 1 71 ? -10.376 2.232 -0.470 1.00 92.94 71 LEU A O 1
ATOM 572 N N . PHE A 1 72 ? -11.140 2.128 1.640 1.00 92.00 72 PHE A N 1
ATOM 573 C CA . PHE A 1 72 ? -9.900 2.577 2.270 1.00 92.00 72 PHE A CA 1
ATOM 574 C C . PHE A 1 72 ? -8.734 1.624 1.976 1.00 92.00 72 PHE A C 1
ATOM 576 O O . PHE A 1 72 ? -7.665 2.072 1.566 1.00 92.00 72 PHE A O 1
ATOM 583 N N . MET A 1 73 ? -8.948 0.314 2.126 1.00 92.75 73 MET A N 1
ATOM 584 C CA . MET A 1 73 ? -7.916 -0.683 1.837 1.00 92.75 73 MET A CA 1
ATOM 585 C C . MET A 1 73 ? -7.577 -0.746 0.352 1.00 92.75 73 MET A C 1
ATOM 587 O O . MET A 1 73 ? -6.396 -0.758 0.018 1.00 92.75 73 MET A O 1
ATOM 591 N N . ARG A 1 74 ? -8.575 -0.696 -0.543 1.00 94.75 74 ARG A N 1
ATOM 592 C CA . ARG A 1 74 ? -8.324 -0.569 -1.990 1.00 94.75 74 ARG A CA 1
ATOM 593 C C . ARG A 1 74 ? -7.427 0.618 -2.290 1.00 94.75 74 ARG A C 1
ATOM 595 O O . ARG A 1 74 ? -6.415 0.444 -2.953 1.00 94.75 74 ARG A O 1
ATOM 602 N N . TYR A 1 75 ? -7.755 1.790 -1.754 1.00 94.62 75 TYR A N 1
ATOM 603 C CA . TYR A 1 75 ? -6.972 3.004 -1.960 1.00 94.62 75 TYR A CA 1
ATOM 604 C C . TYR A 1 75 ? -5.514 2.857 -1.496 1.00 94.62 75 TYR A C 1
ATOM 606 O O . TYR A 1 75 ? -4.589 3.178 -2.244 1.00 94.62 75 TYR A O 1
ATOM 614 N N . LYS A 1 76 ? -5.288 2.316 -0.288 1.00 94.75 76 LYS A N 1
ATOM 615 C CA . LYS A 1 76 ? -3.930 2.050 0.217 1.00 94.75 76 LYS A CA 1
ATOM 616 C C . LYS A 1 76 ? -3.180 1.057 -0.669 1.00 94.75 76 LYS A C 1
ATOM 618 O O . LYS A 1 76 ? -2.029 1.298 -1.009 1.00 94.75 76 LYS A O 1
ATOM 623 N N . ILE A 1 77 ? -3.834 -0.018 -1.098 1.00 95.12 77 ILE A N 1
ATOM 624 C CA . ILE A 1 77 ? -3.229 -1.001 -2.003 1.00 95.12 77 ILE A CA 1
ATOM 625 C C . ILE A 1 77 ? -2.926 -0.375 -3.371 1.00 95.12 77 ILE A C 1
ATOM 627 O O . ILE A 1 77 ? -1.870 -0.647 -3.931 1.00 95.12 77 ILE A O 1
ATOM 631 N N . GLY A 1 78 ? -3.783 0.512 -3.881 1.00 95.00 78 GLY A N 1
ATOM 632 C CA . GLY A 1 78 ? -3.566 1.230 -5.141 1.00 95.00 78 GLY A CA 1
ATOM 633 C C . GLY A 1 78 ? -2.311 2.090 -5.112 1.00 95.00 78 GLY A C 1
ATOM 634 O O . GLY A 1 78 ? -1.473 1.986 -6.005 1.00 95.00 78 GLY A O 1
ATOM 635 N N . ARG A 1 79 ? -2.106 2.847 -4.031 1.00 94.81 79 ARG A N 1
ATOM 636 C CA . ARG A 1 79 ? -0.848 3.575 -3.821 1.00 94.81 79 ARG A CA 1
ATOM 637 C C . ARG A 1 79 ? 0.364 2.634 -3.747 1.00 94.81 79 ARG A C 1
ATOM 639 O O . ARG A 1 79 ? 1.437 2.992 -4.216 1.00 94.81 79 ARG A O 1
ATOM 646 N N . ALA A 1 80 ? 0.219 1.430 -3.189 1.00 95.25 80 ALA A N 1
ATOM 647 C CA . ALA A 1 80 ? 1.341 0.496 -3.066 1.00 95.25 80 ALA A CA 1
ATOM 648 C C . ALA A 1 80 ? 1.675 -0.118 -4.428 1.00 95.25 80 ALA A C 1
ATOM 650 O O . ALA A 1 80 ? 2.841 -0.327 -4.748 1.00 95.25 80 ALA A O 1
ATOM 651 N N . CYS A 1 81 ? 0.654 -0.337 -5.260 1.00 94.75 81 CYS A N 1
ATOM 652 C CA . CYS A 1 81 ? 0.823 -0.722 -6.654 1.00 94.75 81 CYS A CA 1
ATOM 653 C C . CYS A 1 81 ? 1.496 0.378 -7.474 1.00 94.75 81 CYS A C 1
ATOM 655 O O . CYS A 1 81 ? 2.307 0.063 -8.340 1.00 94.75 81 CYS A O 1
ATOM 657 N N . ALA A 1 82 ? 1.192 1.648 -7.205 1.00 93.75 82 ALA A N 1
ATOM 658 C CA . ALA A 1 82 ? 1.878 2.768 -7.836 1.00 93.75 82 ALA A CA 1
ATOM 659 C C . ALA A 1 82 ? 3.380 2.748 -7.505 1.00 93.75 82 ALA A C 1
ATOM 661 O O . ALA A 1 82 ? 4.202 2.755 -8.414 1.00 93.75 82 ALA A O 1
ATOM 662 N N . ALA A 1 83 ? 3.732 2.589 -6.224 1.00 93.75 83 ALA A N 1
ATOM 663 C CA . ALA A 1 83 ? 5.124 2.479 -5.783 1.00 93.75 83 ALA A CA 1
ATOM 664 C C . ALA A 1 83 ? 5.858 1.254 -6.351 1.00 93.75 83 ALA A C 1
ATOM 666 O O . ALA A 1 83 ? 7.015 1.343 -6.745 1.00 93.75 83 ALA A O 1
ATOM 667 N N . GLY A 1 84 ? 5.199 0.093 -6.347 1.00 93.00 84 GLY A N 1
ATOM 668 C CA . GLY A 1 84 ? 5.807 -1.184 -6.727 1.00 93.00 84 GLY A CA 1
ATOM 669 C C . GLY A 1 84 ? 5.703 -1.528 -8.212 1.00 93.00 84 GLY A C 1
ATOM 670 O O . GLY A 1 84 ? 6.179 -2.582 -8.624 1.00 93.00 84 GLY A O 1
ATOM 671 N N . GLY A 1 85 ? 5.041 -0.693 -9.020 1.00 92.00 85 GLY A N 1
ATOM 672 C CA . GLY A 1 85 ? 4.809 -0.983 -10.437 1.00 92.00 85 GLY A CA 1
ATOM 673 C C . GLY A 1 85 ? 3.873 -2.176 -10.675 1.00 92.00 85 GLY A C 1
ATOM 674 O O . GLY A 1 85 ? 3.997 -2.875 -11.680 1.00 92.00 85 GLY A O 1
ATOM 675 N N . TYR A 1 86 ? 2.943 -2.457 -9.755 1.00 93.69 86 TYR A N 1
ATOM 676 C CA . TYR A 1 86 ? 2.037 -3.611 -9.842 1.00 93.69 86 TYR A CA 1
ATOM 677 C C . TYR A 1 86 ? 0.834 -3.329 -10.760 1.00 93.69 86 TYR A C 1
ATOM 679 O O . TYR A 1 86 ? -0.314 -3.354 -10.316 1.00 93.69 86 TYR A O 1
ATOM 687 N N . GLU A 1 87 ? 1.089 -3.071 -12.046 1.00 90.94 87 GLU A N 1
ATOM 688 C CA . GLU A 1 87 ? 0.086 -2.573 -13.004 1.00 90.94 87 GLU A CA 1
ATOM 689 C C . GLU A 1 87 ? -1.162 -3.454 -13.127 1.00 90.94 87 GLU A C 1
ATOM 691 O O . GLU A 1 87 ? -2.283 -2.948 -13.158 1.00 90.94 87 GLU A O 1
ATOM 696 N N . GLU A 1 88 ? -0.984 -4.773 -13.187 1.00 91.62 88 GLU A N 1
ATOM 697 C CA . GLU A 1 88 ? -2.106 -5.711 -13.282 1.00 91.62 88 GLU A CA 1
ATOM 698 C C . GLU A 1 88 ? -3.015 -5.614 -12.057 1.00 91.62 88 GLU A C 1
ATOM 700 O O . GLU A 1 88 ? -4.226 -5.468 -12.200 1.00 91.62 88 GLU A O 1
ATOM 705 N N . LEU A 1 89 ? -2.420 -5.614 -10.858 1.00 93.75 89 LEU A N 1
ATOM 706 C CA . LEU A 1 89 ? -3.171 -5.484 -9.617 1.00 93.75 89 LEU A CA 1
ATOM 707 C C . LEU A 1 89 ? -3.850 -4.118 -9.534 1.00 93.75 89 LEU A C 1
ATOM 709 O O . LEU A 1 89 ? -5.016 -4.063 -9.175 1.00 93.75 89 LEU A O 1
ATOM 713 N N . TYR A 1 90 ? -3.167 -3.032 -9.905 1.00 93.19 90 TYR A N 1
ATOM 714 C CA . TYR A 1 90 ? -3.750 -1.690 -9.899 1.00 93.19 90 TYR A CA 1
ATOM 715 C C . TYR A 1 90 ? -5.038 -1.616 -10.731 1.00 93.19 90 TYR A C 1
ATOM 717 O O . TYR A 1 90 ? -6.060 -1.123 -10.251 1.00 93.19 90 TYR A O 1
ATOM 725 N N . LYS A 1 91 ? -5.020 -2.180 -11.947 1.00 91.81 91 LYS A N 1
ATOM 726 C CA . LYS A 1 91 ? -6.190 -2.228 -12.840 1.00 91.81 91 LYS A CA 1
ATOM 727 C C . LYS A 1 91 ? -7.357 -3.019 -12.247 1.00 91.81 91 LYS A C 1
ATOM 729 O O . LYS A 1 91 ? -8.506 -2.665 -12.487 1.00 91.81 91 LYS A O 1
ATOM 734 N N . GLU A 1 92 ? -7.082 -4.062 -11.461 1.00 93.75 92 GLU A N 1
ATOM 735 C CA . GLU A 1 92 ? -8.116 -4.845 -10.766 1.00 93.75 92 GLU A CA 1
ATOM 736 C C . GLU A 1 92 ? -8.851 -4.030 -9.680 1.00 93.75 92 GLU A C 1
ATOM 738 O O . GLU A 1 92 ? -9.961 -4.399 -9.292 1.00 93.75 92 GLU A O 1
ATOM 743 N N . LEU A 1 93 ? -8.261 -2.939 -9.169 1.00 93.56 93 LEU A N 1
ATOM 744 C CA . LEU A 1 93 ? -8.828 -2.164 -8.055 1.00 93.56 93 LEU A CA 1
ATOM 745 C C . LEU A 1 93 ? -9.962 -1.221 -8.468 1.00 93.56 93 LEU A C 1
ATOM 747 O O . LEU A 1 93 ? -10.722 -0.808 -7.587 1.00 93.56 93 LEU A O 1
ATOM 751 N N . ASP A 1 94 ? -10.056 -0.890 -9.762 1.00 91.31 94 ASP A N 1
ATOM 752 C CA . ASP A 1 94 ? -11.021 0.071 -10.318 1.00 91.31 94 ASP A CA 1
ATOM 753 C C . ASP A 1 94 ? -10.995 1.419 -9.569 1.00 91.31 94 ASP A C 1
ATOM 755 O O . ASP A 1 94 ? -12.012 1.956 -9.127 1.00 91.31 94 ASP A O 1
ATOM 759 N N . LEU A 1 95 ? -9.781 1.931 -9.337 1.00 92.12 95 LEU A N 1
ATOM 760 C CA . LEU A 1 95 ? -9.549 3.222 -8.695 1.00 92.12 95 LEU A CA 1
ATOM 761 C C . LEU A 1 95 ? -9.303 4.289 -9.751 1.00 92.12 95 LEU A C 1
ATOM 763 O O . LEU A 1 95 ? -8.650 4.041 -10.762 1.00 92.12 95 LEU A O 1
ATOM 767 N N . LEU A 1 96 ? -9.787 5.498 -9.473 1.00 89.19 96 LEU A N 1
ATOM 768 C CA . LEU A 1 96 ? -9.350 6.665 -10.220 1.00 89.19 96 LEU A CA 1
ATOM 769 C C . LEU A 1 96 ? -7.934 7.038 -9.765 1.00 89.19 96 LEU A C 1
ATOM 771 O O . LEU A 1 96 ? -7.684 7.046 -8.553 1.00 89.19 96 LEU A O 1
ATOM 775 N N . PRO A 1 97 ? -7.031 7.349 -10.704 1.00 82.81 97 PRO A N 1
ATOM 776 C CA . PRO A 1 97 ? -5.724 7.873 -10.360 1.00 82.81 97 PRO A CA 1
ATOM 777 C C . PRO A 1 97 ? -5.838 9.210 -9.622 1.00 82.81 97 PRO A C 1
ATOM 779 O O . PRO A 1 97 ? -6.795 9.971 -9.799 1.00 82.81 97 PRO A O 1
ATOM 782 N N . ASP A 1 98 ? -4.867 9.475 -8.750 1.00 89.75 98 ASP A N 1
ATOM 783 C CA . ASP A 1 98 ? -4.751 10.744 -8.046 1.00 89.75 98 ASP A CA 1
ATOM 784 C C . ASP A 1 98 ? -3.291 11.158 -7.851 1.00 89.75 98 ASP A C 1
ATOM 786 O O . ASP A 1 98 ? -2.350 10.405 -8.109 1.00 89.75 98 ASP A O 1
ATOM 790 N N . VAL A 1 99 ? -3.108 12.387 -7.364 1.00 90.56 99 VAL A N 1
ATOM 791 C CA . VAL A 1 99 ? -1.784 12.986 -7.166 1.00 90.56 99 VAL A CA 1
ATOM 792 C C . VAL A 1 99 ? -0.909 12.140 -6.240 1.00 90.56 99 VAL A C 1
ATOM 794 O O . VAL A 1 99 ? 0.283 12.011 -6.499 1.00 90.56 99 VAL A O 1
ATOM 797 N N . ALA A 1 100 ? -1.475 11.531 -5.194 1.00 89.81 100 ALA A N 1
ATOM 798 C CA . ALA A 1 100 ? -0.688 10.738 -4.257 1.00 89.81 100 ALA A CA 1
ATOM 799 C C . ALA A 1 100 ? -0.173 9.453 -4.915 1.00 89.81 100 ALA A C 1
ATOM 801 O O . ALA A 1 100 ? 0.970 9.074 -4.680 1.00 89.81 100 ALA A O 1
ATOM 802 N N . MET A 1 101 ? -0.984 8.789 -5.743 1.00 91.75 101 MET A N 1
ATOM 803 C CA . MET A 1 101 ? -0.543 7.613 -6.502 1.00 91.75 101 MET A CA 1
ATOM 804 C C . MET A 1 101 ? 0.510 7.984 -7.551 1.00 91.75 101 MET A C 1
ATOM 806 O O . MET A 1 101 ? 1.539 7.316 -7.647 1.00 91.75 101 MET A O 1
ATOM 810 N N . ALA A 1 102 ? 0.289 9.072 -8.287 1.00 89.88 102 ALA A N 1
ATOM 811 C CA . ALA A 1 102 ? 1.222 9.566 -9.292 1.00 89.88 102 ALA A CA 1
ATOM 812 C C . ALA A 1 102 ? 2.598 9.925 -8.705 1.00 89.88 102 ALA A C 1
ATOM 814 O O . ALA A 1 102 ? 3.633 9.572 -9.273 1.00 89.88 102 ALA A O 1
ATOM 815 N N . GLU A 1 103 ? 2.619 10.617 -7.563 1.00 90.62 103 GLU A N 1
ATOM 816 C CA . GLU A 1 103 ? 3.856 10.939 -6.844 1.00 90.62 103 GLU A CA 1
ATOM 817 C C . GLU A 1 103 ? 4.563 9.669 -6.366 1.00 90.62 103 GLU A C 1
ATOM 819 O O . GLU A 1 103 ? 5.770 9.532 -6.546 1.00 90.62 103 GLU A O 1
ATOM 824 N N . GLU A 1 104 ? 3.814 8.701 -5.833 1.00 91.62 104 GLU A N 1
ATOM 825 C CA . GLU A 1 104 ? 4.377 7.433 -5.372 1.00 91.62 104 GLU A CA 1
ATOM 826 C C . GLU A 1 104 ? 5.045 6.647 -6.513 1.00 91.62 104 GLU A C 1
ATOM 828 O O . GLU A 1 104 ? 6.136 6.106 -6.324 1.00 91.62 104 GLU A O 1
ATOM 833 N N . ALA A 1 105 ? 4.415 6.610 -7.693 1.00 90.88 105 ALA A N 1
ATOM 834 C CA . ALA A 1 105 ? 4.975 5.978 -8.886 1.00 90.88 105 ALA A CA 1
ATOM 835 C C . ALA A 1 105 ? 6.242 6.699 -9.357 1.00 90.88 105 ALA A C 1
ATOM 837 O O . ALA A 1 105 ? 7.285 6.068 -9.530 1.00 90.88 105 ALA A O 1
ATOM 838 N N . ARG A 1 106 ? 6.185 8.030 -9.485 1.00 88.81 106 ARG A N 1
ATOM 839 C CA . ARG A 1 106 ? 7.325 8.849 -9.920 1.00 88.81 106 ARG A CA 1
ATOM 840 C C . ARG A 1 106 ? 8.530 8.723 -8.989 1.00 88.81 106 ARG A C 1
ATOM 842 O O . ARG A 1 106 ? 9.663 8.695 -9.458 1.00 88.81 106 ARG A O 1
ATOM 849 N N . ASP A 1 107 ? 8.291 8.663 -7.685 1.00 89.12 107 ASP A N 1
ATOM 850 C CA . ASP A 1 107 ? 9.352 8.562 -6.684 1.00 89.12 107 ASP A CA 1
ATOM 851 C C . ASP A 1 107 ? 10.001 7.172 -6.625 1.00 89.12 107 ASP A C 1
ATOM 853 O O . ASP A 1 107 ? 11.101 7.035 -6.084 1.00 89.12 107 ASP A O 1
ATOM 857 N N . SER A 1 108 ? 9.303 6.137 -7.102 1.00 87.94 108 SER A N 1
ATOM 858 C CA . SER A 1 108 ? 9.706 4.738 -6.904 1.00 87.94 108 SER A CA 1
ATOM 859 C C . SER A 1 108 ? 10.198 4.064 -8.183 1.00 87.94 108 SER A C 1
ATOM 861 O O . SER A 1 108 ? 11.043 3.173 -8.110 1.00 87.94 108 SER A O 1
ATOM 863 N N . LEU A 1 109 ? 9.681 4.461 -9.346 1.00 85.38 109 LEU A N 1
ATOM 864 C CA . LEU A 1 109 ? 9.900 3.756 -10.605 1.00 85.38 109 LEU A CA 1
ATOM 865 C C . LEU A 1 109 ? 10.942 4.460 -11.489 1.00 85.38 109 LEU A C 1
ATOM 867 O O . LEU A 1 109 ? 11.046 5.688 -11.489 1.00 85.38 109 LEU A O 1
ATOM 871 N N . PRO A 1 110 ? 11.731 3.703 -12.272 1.00 81.81 110 PRO A N 1
ATOM 872 C CA . PRO A 1 110 ? 12.667 4.286 -13.225 1.00 81.81 110 PRO A CA 1
ATOM 873 C C . PRO A 1 110 ? 11.921 4.986 -14.369 1.00 81.81 110 PRO A C 1
ATOM 875 O O . PRO A 1 110 ? 10.871 4.523 -14.804 1.00 81.81 110 PRO A O 1
ATOM 878 N N . ALA A 1 111 ? 12.531 6.022 -14.957 1.00 71.44 111 ALA A N 1
ATOM 879 C CA . ALA A 1 111 ? 11.965 6.785 -16.084 1.00 71.44 111 ALA A CA 1
ATOM 880 C C . ALA A 1 111 ? 11.594 5.925 -17.317 1.00 71.44 111 ALA A C 1
ATOM 882 O O . ALA A 1 111 ? 10.822 6.321 -18.178 1.00 71.44 111 ALA A O 1
ATOM 883 N N . SER A 1 112 ? 12.123 4.703 -17.427 1.00 68.25 112 SER A N 1
ATOM 884 C CA . SER A 1 112 ? 11.707 3.751 -18.465 1.00 68.25 112 SER A CA 1
ATOM 885 C C . SER A 1 112 ? 10.264 3.246 -18.308 1.00 68.25 112 SER A C 1
ATOM 887 O O . SER A 1 112 ? 9.750 2.616 -19.228 1.00 68.25 112 SER A O 1
ATOM 889 N N . GLN A 1 113 ? 9.631 3.469 -17.153 1.00 69.19 113 GLN A N 1
ATOM 890 C CA . GLN A 1 113 ? 8.246 3.095 -16.847 1.00 69.19 113 GLN A CA 1
ATOM 891 C C . GLN A 1 113 ? 7.283 4.296 -16.876 1.00 69.19 113 GLN A C 1
ATOM 893 O O . GLN A 1 113 ? 6.186 4.207 -16.329 1.00 69.19 113 GLN A O 1
ATOM 898 N N . ASP A 1 114 ? 7.642 5.389 -17.554 1.00 65.44 114 ASP A N 1
ATOM 899 C CA . ASP A 1 114 ? 6.794 6.585 -17.673 1.00 65.44 114 ASP A CA 1
ATOM 900 C C . ASP A 1 114 ? 5.381 6.279 -18.221 1.00 65.44 114 ASP A C 1
ATOM 902 O O . ASP A 1 114 ? 4.409 6.847 -17.735 1.00 65.44 114 ASP A O 1
ATOM 906 N N . ASP A 1 115 ? 5.229 5.298 -19.126 1.00 68.56 115 ASP A N 1
ATOM 907 C CA . ASP A 1 115 ? 3.911 4.839 -19.616 1.00 68.56 115 ASP A CA 1
A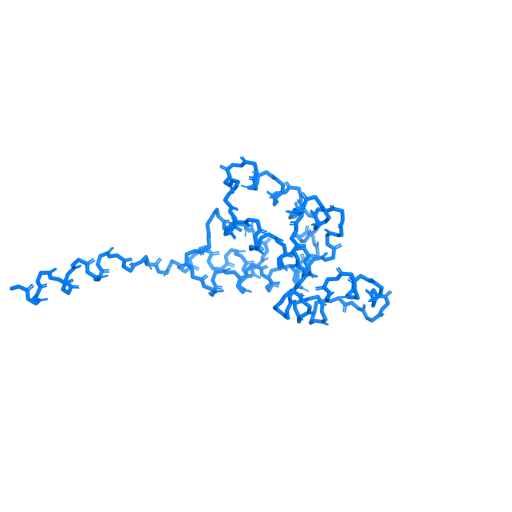TOM 908 C C . ASP A 1 115 ? 3.005 4.302 -18.491 1.00 68.56 115 ASP A C 1
ATOM 910 O O . ASP A 1 115 ? 1.783 4.411 -18.560 1.00 68.56 115 ASP A O 1
ATOM 914 N N . TYR A 1 116 ? 3.583 3.721 -17.436 1.00 69.00 116 TYR A N 1
ATOM 915 C CA . TYR A 1 116 ? 2.822 3.313 -16.257 1.00 69.00 116 TYR A CA 1
ATOM 916 C C . TYR A 1 116 ? 2.494 4.507 -15.360 1.00 69.00 116 TYR A C 1
ATOM 918 O O . TYR A 1 116 ? 1.360 4.612 -14.897 1.00 69.00 116 TYR A O 1
ATOM 926 N N . CYS A 1 117 ? 3.441 5.428 -15.158 1.00 67.00 117 CYS A N 1
ATOM 927 C CA . CYS A 1 117 ? 3.186 6.666 -14.419 1.00 67.00 117 CYS A CA 1
ATOM 928 C C . CYS A 1 117 ? 2.012 7.448 -15.030 1.00 67.00 117 CYS A C 1
ATOM 930 O O . CYS A 1 117 ? 1.145 7.886 -14.283 1.00 67.00 117 CYS A O 1
ATOM 932 N N . ASP A 1 118 ? 1.913 7.528 -16.361 1.00 67.81 118 ASP A N 1
ATOM 933 C CA . ASP A 1 118 ? 0.804 8.189 -17.066 1.00 67.81 118 ASP A CA 1
ATOM 934 C C . ASP A 1 118 ? -0.555 7.491 -16.879 1.00 67.81 118 ASP A C 1
ATOM 936 O O . ASP A 1 118 ? -1.594 8.142 -16.934 1.00 67.81 118 ASP A O 1
ATOM 940 N N . LYS A 1 119 ? -0.574 6.173 -16.638 1.00 68.44 119 LYS A N 1
ATOM 941 C CA . LYS A 1 119 ? -1.809 5.409 -16.355 1.00 68.44 119 LYS A CA 1
ATOM 942 C C . LYS A 1 119 ? -2.285 5.551 -14.910 1.00 68.44 119 LYS A C 1
ATOM 944 O O . LYS A 1 119 ? -3.424 5.196 -14.610 1.00 68.44 119 LYS A O 1
ATOM 949 N N . VAL A 1 120 ? -1.394 5.989 -14.024 1.00 67.19 120 VAL A N 1
ATOM 950 C CA . VAL A 1 120 ? -1.635 6.183 -12.589 1.00 67.19 120 VAL A CA 1
ATOM 951 C C . VAL A 1 120 ? -1.798 7.683 -12.253 1.00 67.19 120 VAL A C 1
ATOM 953 O O . VAL A 1 120 ? -1.997 8.029 -11.087 1.00 67.19 120 VAL A O 1
ATOM 956 N N . ILE A 1 121 ? -1.770 8.560 -13.272 1.00 58.34 121 ILE A N 1
ATOM 957 C CA . ILE A 1 121 ? -2.081 10.005 -13.239 1.00 58.34 121 ILE A CA 1
ATOM 958 C C . ILE A 1 121 ? -3.516 10.276 -13.702 1.00 58.34 121 ILE A C 1
ATOM 960 O O . ILE A 1 121 ? -3.972 9.637 -14.675 1.00 58.34 121 ILE A O 1
#

Sequence (121 aa):
MLVQELKTLREGILPLELEPLRAAVRGDAVPEEFPHELVYKCLIAGIRYHDGFAIELRDTLRQLLKAHPTLFMRYKIGRACAAGGYEELYKELDLLPDVAMAEEARDSLPASQDDYCDKVI

Foldseek 3Di:
DVVVVVVVVVVPQDDDDDPLLVCLLCLNDQDLDPSDVSSLVSVLNSLQPPVVSLVVVLVVLVVSCVVPVDPVSLVSSLLSCLQSVVQVSNVVSPDDADPSSLVNNVVRDDPVCVVSSVVND

Organism: Gibberella subglutinans (NCBI:txid42677)

pLDDT: mean 88.09, std 8.61, range [58.34, 96.38]